Protein AF-M9YYM3-F1 (afdb_monomer)

Sequence (167 aa):
MTKIKKVLETVCFNCGKIKLDENNDQFVKACNIRDPKSRFNAVWRLCKAKNICETDLPDDEQEHDTDRKPRVPHGGCGNKQPVIRKEGLKLWGTWKAEKGDDDNSQPEKRQLTPAQVLNIFKHISNEDIQRMGLSKDYARPEWMIITVLPVPPPPVRPSISVDGTGG

Radius of gyration: 21.9 Å; Cα contacts (8 Å, |Δi|>4): 206; chains: 1; bounding box: 74×33×71 Å

pLDDT: mean 87.01, std 15.42, range [41.34, 98.19]

Mean predicted aligned error: 8.18 Å

Nearest PDB structures (foldseek):
  8qsz-assembly1_A  TM=9.060E-01  e=3.370E-17  Schizosaccharomyces pombe
  4by7-assembly1_A  TM=9.280E-01  e=5.720E-15  Saccharomyces cerevisiae
  3cqz-assembly1_A  TM=9.180E-01  e=7.186E-15  Saccharomyces cerevisiae
  5c3e-assembly1_A  TM=9.003E-01  e=9.028E-15  Saccharomyces cerevisiae S288C
  5c4a-assembly1_A  TM=9.001E-01  e=7.452E-14  Saccharomyces cerevisiae S288C

Organism: NCBI:txid336787

Solvent-accessible surface area (backbone atoms only — not comparable to full-atom values): 10235 Å² total; per-residue (Å²): 108,74,65,59,55,46,51,57,40,23,25,31,85,76,71,16,46,60,52,67,50,80,84,37,70,69,47,46,56,21,50,68,41,84,53,36,71,60,13,27,54,45,36,28,65,60,19,54,72,53,52,50,22,54,49,65,68,78,74,94,78,70,84,88,65,98,82,65,76,85,79,70,77,70,73,43,80,57,51,75,36,55,54,75,44,77,58,93,96,44,40,34,31,36,35,81,52,67,95,83,57,64,105,76,58,68,60,51,72,45,76,57,48,71,68,58,52,39,54,33,37,66,49,39,46,64,64,52,36,44,54,41,34,43,38,71,88,85,50,45,67,40,72,77,53,84,86,74,83,87,79,77,58,58,92,82,53,74,77,87,80,79,76,78,82,84,126

Secondary structure (DSSP, 8-state):
-HHHHHHHHHB-TTT--BS--TT-HHHHHHHT-SSHHHHHHHHHHHHTT--B-------TT----TTPPPPPP-----PBPPEEEEETTEEEEEEPPPTTS-TT-PPEEEEE-HHHHHHHHHHS-HHHHHHTT--TTT--GGGGS-SS-PPPPGGGS----------

Foldseek 3Di:
DVVLQLLLLQAALPQLHGQDDPLDPQLVVLLPDPQLVSSLVSSSVVSNVDQWRDFQDPPPPDDDDPPDDPDDTSHTDGDTGFNWDDDPPWIKTWHDDDPPPDPPDDIDIDTCDLVSSLVSLVSHDCVNCSSSRHHPVPGRSSVVRDPDDDDDDCVVVPDDDPPDPPD

Structure (mmCIF, N/CA/C/O backbone):
data_AF-M9YYM3-F1
#
_entry.id   AF-M9YYM3-F1
#
loop_
_atom_site.group_PDB
_atom_site.id
_atom_site.type_symbol
_atom_site.label_atom_id
_atom_site.label_alt_id
_atom_site.label_comp_id
_atom_site.label_asym_id
_atom_site.label_entity_id
_atom_site.label_seq_id
_atom_site.pdbx_PDB_ins_code
_atom_site.Cartn_x
_atom_site.Cartn_y
_atom_site.Cartn_z
_atom_site.occupancy
_atom_site.B_iso_or_equiv
_atom_site.auth_seq_id
_atom_site.auth_comp_id
_atom_site.auth_asym_id
_atom_site.auth_atom_id
_atom_site.pdbx_PDB_model_num
ATOM 1 N N . MET A 1 1 ? 6.140 5.341 -8.691 1.00 72.69 1 MET A N 1
ATOM 2 C CA . MET A 1 1 ? 6.042 5.770 -7.268 1.00 72.69 1 MET A CA 1
ATOM 3 C C . MET A 1 1 ? 4.674 6.294 -6.838 1.00 72.69 1 MET A C 1
ATOM 5 O O . MET A 1 1 ? 4.270 5.981 -5.729 1.00 72.69 1 MET A O 1
ATOM 9 N N . THR A 1 2 ? 3.945 7.075 -7.648 1.00 89.25 2 THR A N 1
ATOM 10 C CA . THR A 1 2 ? 2.657 7.668 -7.219 1.00 89.25 2 THR A CA 1
ATOM 11 C C . THR A 1 2 ? 1.632 6.619 -6.778 1.00 89.25 2 THR A C 1
ATOM 13 O O . THR A 1 2 ? 0.939 6.826 -5.788 1.00 89.25 2 THR A O 1
ATOM 16 N N . LYS A 1 3 ? 1.572 5.465 -7.459 1.00 94.50 3 LYS A N 1
ATOM 17 C CA . LYS A 1 3 ? 0.690 4.351 -7.080 1.00 94.50 3 LYS A CA 1
ATOM 18 C C . LYS A 1 3 ? 1.110 3.695 -5.755 1.00 94.50 3 LYS A C 1
ATOM 20 O O . LYS A 1 3 ? 0.264 3.566 -4.883 1.00 94.50 3 LYS A O 1
ATOM 25 N N . ILE A 1 4 ? 2.402 3.390 -5.579 1.00 96.94 4 ILE A N 1
ATOM 26 C CA . ILE A 1 4 ? 2.976 2.841 -4.332 1.00 96.94 4 ILE A CA 1
ATOM 27 C C . ILE A 1 4 ? 2.590 3.709 -3.129 1.00 96.94 4 ILE A C 1
ATOM 29 O O . ILE A 1 4 ? 2.049 3.200 -2.155 1.00 96.94 4 ILE A O 1
ATOM 33 N N . LYS A 1 5 ? 2.787 5.032 -3.231 1.00 97.44 5 LYS A N 1
ATOM 34 C CA . LYS A 1 5 ? 2.398 5.991 -2.184 1.00 97.44 5 LYS A CA 1
ATOM 35 C C . LYS A 1 5 ? 0.917 5.867 -1.817 1.00 97.44 5 LYS A C 1
ATOM 37 O O . LYS A 1 5 ? 0.595 5.768 -0.642 1.00 97.44 5 LYS A O 1
ATOM 42 N N . LYS A 1 6 ? 0.026 5.829 -2.814 1.00 97.81 6 LYS A N 1
ATOM 43 C CA . LYS A 1 6 ? -1.418 5.694 -2.574 1.00 97.81 6 LYS A CA 1
ATOM 44 C C . LYS A 1 6 ? -1.783 4.364 -1.914 1.00 97.81 6 LYS A C 1
ATOM 46 O O . LYS A 1 6 ? -2.645 4.353 -1.045 1.00 97.81 6 LYS A O 1
ATOM 51 N N . VAL A 1 7 ? -1.142 3.258 -2.303 1.00 97.88 7 VAL A N 1
ATOM 52 C CA . VAL A 1 7 ? -1.376 1.955 -1.656 1.00 97.88 7 VAL A CA 1
ATOM 53 C C . VAL A 1 7 ? -0.960 2.019 -0.186 1.00 97.88 7 VAL A C 1
ATOM 55 O O . VAL A 1 7 ? -1.765 1.679 0.669 1.00 97.88 7 VAL A O 1
ATOM 58 N N . LEU A 1 8 ? 0.223 2.562 0.123 1.00 97.75 8 LEU A N 1
ATOM 59 C CA . LEU A 1 8 ? 0.678 2.751 1.509 1.00 97.75 8 LEU A CA 1
ATOM 60 C C . LEU A 1 8 ? -0.229 3.683 2.329 1.00 97.75 8 LEU A C 1
ATOM 62 O O . LEU A 1 8 ? -0.351 3.524 3.534 1.00 97.75 8 LEU A O 1
ATOM 66 N N . GLU A 1 9 ? -0.876 4.660 1.695 1.00 97.56 9 GLU A N 1
ATOM 67 C CA . GLU A 1 9 ? -1.867 5.513 2.363 1.00 97.56 9 GLU A CA 1
ATOM 68 C C . GLU A 1 9 ? -3.208 4.795 2.593 1.00 97.56 9 GLU A C 1
ATOM 70 O O . GLU A 1 9 ? -3.976 5.217 3.458 1.00 97.56 9 GLU A O 1
ATOM 75 N N . THR A 1 10 ? -3.477 3.721 1.841 1.00 97.94 10 THR A N 1
ATOM 76 C CA . THR A 1 10 ? -4.722 2.940 1.886 1.00 97.94 10 THR A CA 1
ATOM 77 C C . THR A 1 10 ? -4.686 1.836 2.942 1.00 97.94 10 THR A C 1
ATOM 79 O O . THR A 1 10 ? -5.697 1.586 3.593 1.00 97.94 10 THR A O 1
ATOM 82 N N . VAL A 1 11 ? -3.528 1.199 3.129 1.00 97.69 11 VAL A N 1
ATOM 83 C CA . VAL A 1 11 ? -3.345 0.089 4.076 1.00 97.69 11 VAL A CA 1
ATOM 84 C C . VAL A 1 11 ? -2.585 0.508 5.328 1.00 97.69 11 VAL A C 1
ATOM 86 O O . VAL A 1 11 ? -1.869 1.509 5.335 1.00 97.69 11 VAL A O 1
ATOM 89 N N . CYS A 1 12 ? -2.726 -0.271 6.393 1.00 97.12 12 CYS A N 1
ATOM 90 C CA . CYS A 1 12 ? -1.949 -0.125 7.608 1.00 97.12 12 CYS A CA 1
ATOM 91 C C . CYS A 1 12 ? -0.460 -0.374 7.328 1.00 97.12 12 CYS A C 1
ATOM 93 O O . CYS A 1 12 ? -0.087 -1.440 6.836 1.00 97.12 12 CYS A O 1
ATOM 95 N N . PHE A 1 13 ? 0.408 0.566 7.714 1.00 96.56 13 PHE A N 1
ATOM 96 C CA . PHE A 1 13 ? 1.867 0.442 7.570 1.00 96.56 13 PHE A CA 1
ATOM 97 C C . PHE A 1 13 ? 2.507 -0.577 8.539 1.00 96.56 13 PHE A C 1
ATOM 99 O O . PHE A 1 13 ? 3.725 -0.634 8.654 1.00 96.56 13 PHE A O 1
ATOM 106 N N . ASN A 1 14 ? 1.706 -1.378 9.244 1.00 95.25 14 ASN A N 1
ATOM 107 C CA . ASN A 1 14 ? 2.189 -2.441 10.123 1.00 95.25 14 ASN A CA 1
ATOM 108 C C . ASN A 1 14 ? 1.595 -3.805 9.750 1.00 95.25 14 ASN A C 1
ATOM 110 O O . ASN A 1 14 ? 2.338 -4.713 9.403 1.00 95.25 14 ASN A O 1
ATOM 114 N N . CYS A 1 15 ? 0.265 -3.945 9.774 1.00 95.44 15 CYS A N 1
ATOM 115 C CA . CYS A 1 15 ? -0.397 -5.227 9.497 1.00 95.44 15 CYS A CA 1
ATOM 116 C C . CYS A 1 15 ? -0.832 -5.426 8.034 1.00 95.44 15 CYS A C 1
ATOM 118 O O . CYS A 1 15 ? -1.284 -6.510 7.692 1.00 95.44 15 CYS A O 1
ATOM 120 N N . GLY A 1 16 ? -0.740 -4.408 7.168 1.00 95.75 16 GLY A N 1
ATOM 121 C CA . GLY A 1 16 ? -1.119 -4.520 5.750 1.00 95.75 16 GLY A CA 1
ATOM 122 C C . GLY A 1 16 ? -2.627 -4.524 5.455 1.00 95.75 16 GLY A C 1
ATOM 123 O O . GLY A 1 16 ? -3.001 -4.497 4.285 1.00 95.75 16 GLY A O 1
ATOM 124 N N . LYS A 1 17 ? -3.49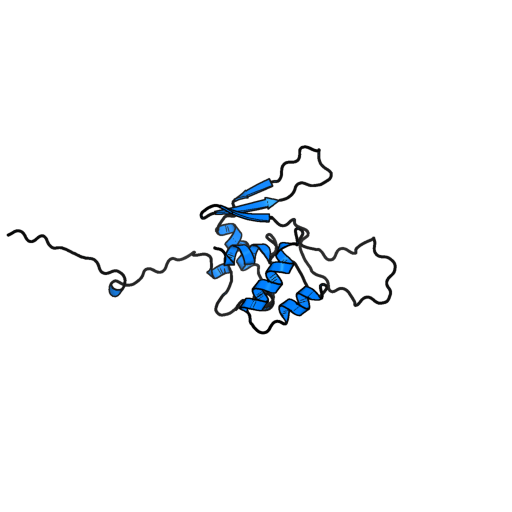1 -4.489 6.478 1.00 95.62 17 LYS A N 1
ATOM 125 C CA . LYS A 1 17 ? -4.954 -4.424 6.324 1.00 95.62 17 LYS A CA 1
ATOM 126 C C . LYS A 1 17 ? -5.416 -3.067 5.786 1.00 95.62 17 LYS A C 1
ATOM 128 O O . LYS A 1 17 ? -4.819 -2.042 6.126 1.00 95.62 17 LYS A O 1
ATOM 133 N N . ILE A 1 18 ? -6.467 -3.021 4.966 1.00 96.06 18 ILE A N 1
ATOM 134 C CA . ILE A 1 18 ? -7.108 -1.743 4.595 1.00 96.06 18 ILE A CA 1
ATOM 135 C C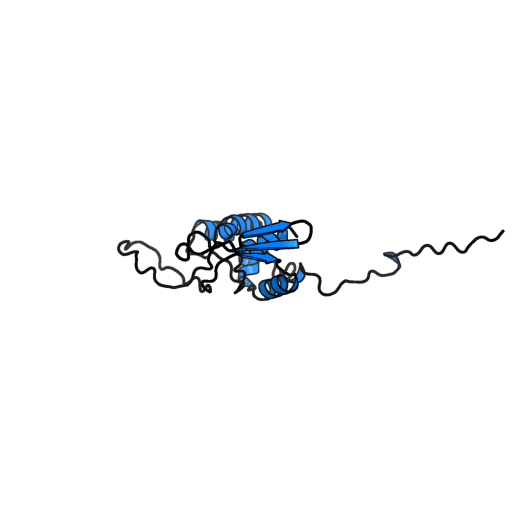 . ILE A 1 18 ? -7.623 -1.036 5.854 1.00 96.06 18 ILE A C 1
ATOM 137 O O . ILE A 1 18 ? -8.214 -1.662 6.717 1.00 96.06 18 ILE A O 1
ATOM 141 N N . LYS A 1 19 ? -7.410 0.282 5.953 1.00 94.75 19 LYS A N 1
ATOM 142 C CA . LYS A 1 19 ? -7.712 1.079 7.163 1.00 94.75 19 LYS A CA 1
ATOM 143 C C . LYS A 1 19 ? -9.202 1.344 7.431 1.00 94.75 19 LYS A C 1
ATOM 145 O O . LYS A 1 19 ? -9.525 2.074 8.360 1.00 94.75 19 LYS A O 1
ATOM 150 N N . LEU A 1 20 ? -10.081 0.896 6.545 1.00 93.62 20 LEU A N 1
ATOM 151 C CA . LEU A 1 20 ? -11.523 1.118 6.584 1.00 93.62 20 LEU A CA 1
ATOM 152 C C . LEU A 1 20 ? -12.238 -0.178 6.222 1.00 93.62 20 LEU A C 1
ATOM 154 O O . LEU A 1 20 ? -11.678 -1.023 5.525 1.00 93.62 20 LEU A O 1
ATOM 158 N N . ASP A 1 21 ? -13.475 -0.292 6.678 1.00 90.75 21 ASP A N 1
ATOM 159 C CA . ASP A 1 21 ? -14.312 -1.471 6.521 1.00 90.75 21 ASP A CA 1
ATOM 160 C C . ASP A 1 21 ? -15.776 -1.100 6.235 1.00 90.75 21 ASP A C 1
ATOM 162 O O . ASP A 1 21 ? -16.135 0.050 5.953 1.00 90.75 21 ASP A O 1
ATOM 166 N N . GLU A 1 22 ? -16.621 -2.119 6.304 1.00 89.25 22 GLU A N 1
ATOM 167 C CA . GLU A 1 22 ? -18.056 -2.091 6.087 1.00 89.25 22 GLU A CA 1
ATOM 168 C C . GLU A 1 22 ? -18.829 -1.230 7.098 1.00 89.25 22 GLU A C 1
ATOM 170 O O . GLU A 1 22 ? -19.979 -0.891 6.823 1.00 89.25 22 GLU A O 1
ATOM 175 N N . ASN A 1 23 ? -18.217 -0.807 8.213 1.00 88.25 23 ASN A N 1
ATOM 176 C CA . ASN A 1 23 ? -18.845 0.119 9.159 1.00 88.25 23 ASN A CA 1
ATOM 177 C C . ASN A 1 23 ? -18.936 1.549 8.594 1.00 88.25 23 ASN A C 1
ATOM 179 O O . ASN A 1 23 ? -19.656 2.390 9.131 1.00 88.25 23 ASN A O 1
ATOM 183 N N . ASN A 1 24 ? -18.220 1.849 7.503 1.00 90.88 24 ASN A N 1
ATOM 184 C CA . ASN A 1 24 ? -18.284 3.135 6.820 1.00 90.88 24 ASN A CA 1
ATOM 185 C C . ASN A 1 24 ? -19.079 3.040 5.503 1.00 90.88 24 ASN A C 1
ATOM 187 O O . ASN A 1 24 ? -18.593 2.527 4.494 1.00 90.88 24 ASN A O 1
ATOM 191 N N . ASP A 1 25 ? -20.270 3.645 5.464 1.00 94.06 25 ASP A N 1
ATOM 192 C CA . ASP A 1 25 ? -21.141 3.642 4.276 1.00 94.06 25 ASP A CA 1
ATOM 193 C C . ASP A 1 25 ? -20.470 4.200 3.010 1.00 94.06 25 ASP A C 1
ATOM 195 O O . ASP A 1 25 ? -20.739 3.742 1.894 1.00 94.06 25 ASP A O 1
ATOM 199 N N . GLN A 1 26 ? -19.596 5.204 3.146 1.00 95.44 26 GLN A N 1
ATOM 200 C CA . GLN A 1 26 ? -18.867 5.761 2.002 1.00 95.44 26 GLN A CA 1
ATOM 201 C C . GLN A 1 26 ? -17.826 4.771 1.477 1.00 95.44 26 GLN A C 1
ATOM 203 O O . GLN A 1 26 ? -17.614 4.701 0.265 1.00 95.44 26 GLN A O 1
ATOM 208 N N . PHE A 1 27 ? -17.204 3.992 2.364 1.00 95.31 27 PHE A N 1
ATOM 209 C CA . PHE A 1 27 ? -16.267 2.939 1.992 1.00 95.31 27 PHE A CA 1
ATOM 210 C C . PHE A 1 27 ? -16.975 1.799 1.260 1.00 95.31 27 PHE A C 1
ATOM 212 O O . PHE A 1 27 ? -16.539 1.429 0.171 1.00 95.31 27 PHE A O 1
ATOM 219 N N . VAL A 1 28 ? -18.122 1.333 1.766 1.00 95.12 28 VAL A N 1
ATOM 220 C CA . VAL A 1 28 ? -18.947 0.315 1.087 1.00 95.12 28 VAL A CA 1
ATOM 221 C C . VAL A 1 28 ? -19.329 0.780 -0.320 1.00 95.12 28 VAL A C 1
ATOM 223 O O . VAL A 1 28 ? -19.130 0.062 -1.304 1.00 95.12 28 VAL A O 1
ATOM 226 N N . LYS A 1 29 ? -19.808 2.024 -0.452 1.00 96.69 29 LYS A N 1
ATOM 227 C CA . LYS A 1 29 ? -20.122 2.626 -1.759 1.00 96.69 29 LYS A CA 1
ATOM 228 C C . LYS A 1 29 ? -18.893 2.696 -2.667 1.00 96.69 29 LYS A C 1
ATOM 230 O O . LYS A 1 29 ? -19.007 2.408 -3.856 1.00 96.69 29 LYS A O 1
ATOM 235 N N . ALA A 1 30 ? -17.725 3.046 -2.127 1.00 97.38 30 ALA A N 1
ATOM 236 C CA . ALA A 1 30 ? -16.480 3.097 -2.886 1.00 97.38 30 ALA A CA 1
ATOM 237 C C . ALA A 1 30 ? -16.050 1.709 -3.390 1.00 97.38 30 ALA A C 1
ATOM 239 O O . ALA A 1 30 ? -15.662 1.587 -4.553 1.00 97.38 30 ALA A O 1
ATOM 240 N N . CYS A 1 31 ? -16.160 0.667 -2.563 1.00 96.38 31 CYS A N 1
ATOM 241 C CA . CYS A 1 31 ? -15.835 -0.714 -2.929 1.00 96.38 31 CYS A CA 1
ATOM 242 C C . CYS A 1 31 ? -16.756 -1.282 -4.022 1.00 96.38 31 CYS A C 1
ATOM 244 O O . CYS A 1 31 ? -16.305 -2.072 -4.851 1.00 96.38 31 CYS A O 1
ATOM 246 N N . ASN A 1 32 ? -18.005 -0.820 -4.093 1.00 96.50 32 ASN A N 1
ATOM 247 C CA . ASN A 1 32 ? -18.973 -1.246 -5.109 1.00 96.50 32 ASN A CA 1
ATOM 248 C C . ASN A 1 32 ? -18.806 -0.551 -6.475 1.00 96.50 32 ASN A C 1
ATOM 250 O O . ASN A 1 32 ? -19.523 -0.869 -7.425 1.00 96.50 32 ASN A O 1
ATOM 254 N N . ILE A 1 33 ? -17.856 0.380 -6.622 1.00 97.75 33 ILE A N 1
ATOM 255 C CA . ILE A 1 33 ? -17.569 1.008 -7.918 1.00 97.75 33 ILE A CA 1
ATOM 256 C C . ILE A 1 33 ? -17.053 -0.052 -8.907 1.00 97.75 33 ILE A C 1
ATOM 258 O O . ILE A 1 33 ? -16.069 -0.752 -8.646 1.00 97.75 33 ILE A O 1
ATOM 262 N N . ARG A 1 34 ? -17.710 -0.139 -10.073 1.00 96.69 34 ARG A N 1
ATOM 263 C CA . ARG A 1 34 ? -17.411 -1.127 -11.123 1.00 96.69 34 ARG A CA 1
ATOM 264 C C . ARG A 1 34 ? -16.051 -0.908 -11.781 1.00 96.69 34 ARG A C 1
ATOM 266 O O . ARG A 1 34 ? -15.325 -1.872 -11.996 1.00 96.69 34 ARG A O 1
ATOM 273 N N . ASP A 1 35 ? -15.710 0.340 -12.105 1.00 97.44 35 ASP A N 1
ATOM 274 C CA . ASP A 1 35 ? -14.411 0.672 -12.699 1.00 97.44 35 ASP A CA 1
ATOM 275 C C . ASP A 1 35 ? -13.285 0.572 -11.643 1.00 97.44 35 ASP A C 1
ATOM 277 O O . ASP A 1 35 ? -13.281 1.360 -10.689 1.00 97.44 35 ASP A O 1
ATOM 281 N N . PRO A 1 36 ? -12.294 -0.331 -11.796 1.00 96.06 36 PRO A N 1
ATOM 282 C CA . PRO A 1 36 ? -11.264 -0.556 -10.777 1.00 96.06 36 PRO A CA 1
ATOM 283 C C . PRO A 1 36 ? -10.407 0.681 -10.485 1.00 96.06 36 PRO A C 1
ATOM 285 O O . PRO A 1 36 ? -10.003 0.925 -9.345 1.00 96.06 36 PRO A O 1
ATOM 288 N N . LYS A 1 37 ? -10.139 1.505 -11.506 1.00 95.88 37 LYS A N 1
ATOM 289 C CA . LYS A 1 37 ? -9.327 2.719 -11.358 1.00 95.88 37 LYS A CA 1
ATOM 290 C C . LYS A 1 37 ? -10.055 3.767 -10.515 1.00 95.88 37 LYS A C 1
ATOM 292 O O . LYS A 1 37 ? -9.435 4.406 -9.658 1.00 95.88 37 LYS A O 1
ATOM 297 N N . SER A 1 38 ? -11.350 3.943 -10.746 1.00 97.56 38 SER A N 1
ATOM 298 C CA . SER A 1 38 ? -12.215 4.844 -9.983 1.00 97.56 38 SER A CA 1
ATOM 299 C C . SER A 1 38 ? -12.439 4.323 -8.566 1.00 97.56 38 SER A C 1
ATOM 301 O O . SER A 1 38 ? -12.270 5.098 -7.621 1.00 97.56 38 SER A O 1
ATOM 303 N N . ARG A 1 39 ? -12.673 3.010 -8.406 1.00 97.88 39 ARG A N 1
ATOM 304 C CA . ARG A 1 39 ? -12.741 2.324 -7.105 1.00 97.88 39 ARG A CA 1
ATOM 305 C C . ARG A 1 39 ? -11.506 2.604 -6.258 1.00 97.88 39 ARG A C 1
ATOM 307 O O . ARG A 1 39 ? -11.624 3.130 -5.155 1.00 97.88 39 ARG A O 1
ATOM 314 N N . PHE A 1 40 ? -10.316 2.370 -6.810 1.00 97.81 40 PHE A N 1
ATOM 315 C CA . PHE A 1 40 ? -9.057 2.619 -6.107 1.00 97.81 40 PHE A CA 1
ATOM 316 C C . PHE A 1 40 ? -8.906 4.062 -5.646 1.00 97.81 40 PHE A C 1
ATOM 318 O O . PHE A 1 40 ? -8.479 4.316 -4.523 1.00 97.81 40 PHE A O 1
ATOM 325 N N . ASN A 1 41 ? -9.252 5.032 -6.493 1.00 97.81 41 ASN A N 1
ATOM 326 C CA . ASN A 1 41 ? -9.147 6.434 -6.105 1.00 97.81 41 ASN A CA 1
ATOM 327 C C . ASN A 1 41 ? -10.172 6.824 -5.031 1.00 97.81 41 ASN A C 1
ATOM 329 O O . ASN A 1 41 ? -9.844 7.658 -4.189 1.00 97.81 41 ASN A O 1
ATOM 333 N N . ALA A 1 42 ? -11.381 6.259 -5.052 1.00 97.88 42 ALA A N 1
ATOM 334 C CA . ALA A 1 42 ? -12.396 6.503 -4.030 1.00 97.88 42 ALA A CA 1
ATOM 335 C C . ALA A 1 42 ? -11.976 5.906 -2.677 1.00 97.88 42 ALA A C 1
ATOM 337 O O . ALA A 1 42 ? -11.897 6.638 -1.693 1.00 97.88 42 ALA A O 1
ATOM 338 N N . VAL A 1 43 ? -11.588 4.627 -2.661 1.00 97.88 43 VAL A N 1
ATOM 339 C CA . VAL A 1 43 ? -11.107 3.923 -1.461 1.00 97.88 43 VAL A CA 1
ATOM 340 C C . VAL A 1 43 ? -9.895 4.635 -0.851 1.00 97.88 43 VAL A C 1
ATOM 342 O O . VAL A 1 43 ? -9.890 4.957 0.337 1.00 97.88 43 VAL A O 1
ATOM 345 N N . TRP A 1 44 ? -8.898 4.978 -1.672 1.00 97.94 44 TRP A N 1
ATOM 346 C CA . TRP A 1 44 ? -7.708 5.708 -1.227 1.00 97.94 44 TRP A CA 1
ATOM 347 C C . TRP A 1 44 ? -8.041 7.062 -0.583 1.00 97.94 44 TRP A C 1
ATOM 349 O O . TRP A 1 44 ? -7.450 7.425 0.435 1.00 97.94 44 TRP A O 1
ATOM 359 N N . ARG A 1 45 ? -8.981 7.831 -1.154 1.00 97.19 45 ARG A N 1
ATOM 360 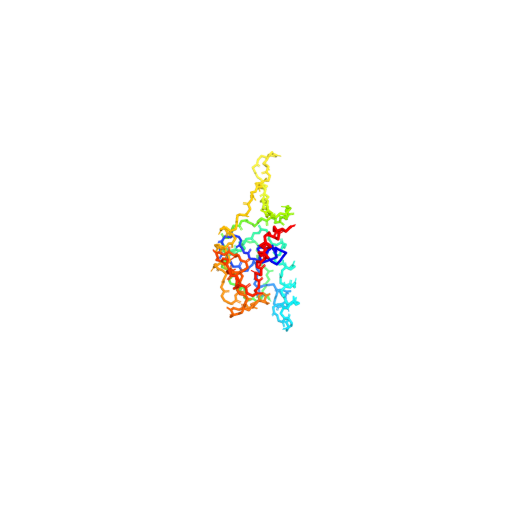C CA . ARG A 1 45 ? -9.365 9.149 -0.615 1.00 97.19 45 ARG A CA 1
ATOM 361 C C . ARG A 1 45 ? -9.970 9.059 0.781 1.00 97.19 45 ARG A C 1
ATOM 363 O O . ARG A 1 45 ? -9.755 9.986 1.557 1.00 97.19 45 ARG A O 1
ATOM 370 N N . LEU A 1 46 ? -10.690 7.981 1.073 1.00 96.62 46 LEU A N 1
ATOM 371 C CA . LEU A 1 46 ? -11.261 7.727 2.392 1.00 96.62 46 LEU A CA 1
ATOM 372 C C . LEU A 1 46 ? -10.171 7.256 3.366 1.00 96.62 46 LEU A C 1
ATOM 374 O O . LEU A 1 46 ? -10.005 7.823 4.444 1.00 96.62 46 LEU A O 1
ATOM 378 N N . CYS A 1 47 ? -9.349 6.289 2.951 1.00 96.38 47 CYS A N 1
ATOM 379 C CA . CYS A 1 47 ? -8.335 5.681 3.816 1.00 96.38 47 CYS A CA 1
ATOM 380 C C . CYS A 1 47 ? -7.175 6.629 4.168 1.00 96.38 47 CYS A C 1
ATOM 382 O O . CYS A 1 47 ? -6.649 6.564 5.277 1.00 96.38 47 CYS A O 1
ATOM 384 N N . LYS A 1 48 ? -6.783 7.550 3.271 1.00 95.25 48 LYS A N 1
ATOM 385 C CA . LYS A 1 48 ? -5.662 8.481 3.527 1.00 95.25 48 LYS A CA 1
ATOM 386 C C . LYS A 1 48 ? -5.893 9.397 4.736 1.00 95.25 48 LYS A C 1
ATOM 388 O O . LYS A 1 48 ? -4.933 9.951 5.259 1.00 95.25 48 LYS A O 1
ATOM 393 N N . ALA A 1 49 ? -7.153 9.622 5.120 1.00 92.69 49 ALA A N 1
ATOM 394 C CA . ALA A 1 49 ? -7.509 10.476 6.249 1.00 92.69 49 ALA A CA 1
ATOM 395 C C . ALA A 1 49 ? -7.332 9.757 7.598 1.00 92.69 49 ALA A C 1
ATOM 397 O O . ALA A 1 49 ? -7.221 10.416 8.633 1.00 92.69 49 ALA A O 1
ATOM 398 N N . LYS A 1 50 ? -7.275 8.418 7.592 1.00 92.75 50 LYS A N 1
ATOM 399 C CA . LYS A 1 50 ? -7.123 7.597 8.793 1.00 92.75 50 LYS A CA 1
ATOM 400 C C . LYS A 1 50 ? -5.660 7.544 9.230 1.00 92.75 50 LYS A C 1
ATOM 402 O O . LYS A 1 50 ? -4.782 7.055 8.509 1.00 92.75 50 LYS A O 1
ATOM 407 N N . ASN A 1 51 ? -5.426 8.058 10.438 1.00 91.81 51 ASN A N 1
ATOM 408 C CA . ASN A 1 51 ? -4.105 8.156 11.065 1.00 91.81 51 ASN A CA 1
ATOM 409 C C . ASN A 1 51 ? -3.869 7.084 12.145 1.00 91.81 51 ASN A C 1
ATOM 411 O O . ASN A 1 51 ? -2.807 7.067 12.758 1.00 91.81 51 ASN A O 1
ATOM 415 N N . ILE A 1 52 ? -4.837 6.196 12.377 1.00 92.69 52 ILE A N 1
ATOM 416 C CA . ILE A 1 52 ? -4.773 5.075 13.324 1.00 92.69 52 ILE A CA 1
ATOM 417 C C . ILE A 1 52 ? -5.386 3.856 12.626 1.00 92.69 52 ILE A C 1
ATOM 419 O O . ILE A 1 52 ? -6.321 4.011 11.839 1.00 92.69 52 ILE A O 1
ATOM 423 N N . CYS A 1 53 ? -4.817 2.669 12.844 1.00 92.88 53 CYS A N 1
ATOM 424 C CA . CYS A 1 53 ? -5.422 1.405 12.427 1.00 92.88 53 CYS A CA 1
ATOM 425 C C . CYS A 1 53 ? -6.425 0.979 13.502 1.00 92.88 53 CYS A C 1
ATOM 427 O O . CYS A 1 53 ? -6.000 0.540 14.566 1.00 92.88 53 CYS A O 1
ATOM 429 N N . GLU A 1 54 ? -7.719 1.150 13.238 1.00 87.00 54 GLU A N 1
ATOM 430 C CA . GLU A 1 54 ? -8.788 0.912 14.219 1.00 87.00 54 GLU A CA 1
ATOM 431 C C . GLU A 1 54 ? -8.764 -0.537 14.730 1.00 87.00 54 GLU A C 1
ATOM 433 O O . GLU A 1 54 ? -8.463 -1.465 13.984 1.00 87.00 54 GLU A O 1
ATOM 438 N N . THR A 1 55 ? -8.997 -0.730 16.023 1.00 85.56 55 THR A N 1
ATOM 439 C CA . THR A 1 55 ? -9.117 -2.049 16.656 1.00 85.56 55 THR A CA 1
ATOM 440 C C . THR A 1 55 ? -10.570 -2.298 17.023 1.00 85.56 55 THR A C 1
ATOM 442 O O . THR A 1 55 ? -11.369 -1.369 17.088 1.00 85.56 55 THR A O 1
ATOM 445 N N . ASP A 1 56 ? -10.896 -3.549 17.329 1.00 72.62 56 ASP A N 1
ATOM 446 C CA . ASP A 1 56 ? -12.242 -3.960 17.751 1.00 72.62 56 ASP A CA 1
ATOM 447 C C . ASP A 1 56 ? -12.528 -3.648 19.222 1.00 72.62 56 ASP A C 1
ATOM 449 O O . ASP A 1 56 ? -13.371 -4.299 19.837 1.00 72.62 56 ASP A O 1
ATOM 453 N N . LEU A 1 57 ? -11.788 -2.705 19.817 1.00 59.44 57 LEU A N 1
ATOM 454 C CA . LEU A 1 57 ? -12.034 -2.338 21.203 1.00 59.44 57 LEU A CA 1
ATOM 455 C C . LEU A 1 57 ? -13.447 -1.746 21.294 1.00 59.44 57 LEU A C 1
ATOM 457 O O . LEU A 1 57 ? -13.806 -0.919 20.450 1.00 59.44 57 LEU A O 1
ATOM 461 N N . PRO A 1 58 ? -14.257 -2.183 22.272 1.00 53.38 58 PRO A N 1
ATOM 462 C CA . PRO A 1 58 ? -15.540 -1.553 22.517 1.00 53.38 58 PRO A CA 1
ATOM 463 C C . PRO A 1 58 ? -15.287 -0.066 22.790 1.00 53.38 58 PRO A C 1
ATOM 465 O O . PRO A 1 58 ? -14.451 0.285 23.619 1.00 53.38 58 PRO A O 1
ATOM 468 N N . ASP A 1 59 ? -15.967 0.809 22.046 1.00 52.28 59 ASP A N 1
ATOM 469 C CA . ASP A 1 59 ? -16.123 2.199 22.474 1.00 52.28 59 ASP A CA 1
ATOM 470 C C . ASP A 1 59 ? -16.855 2.137 23.821 1.00 52.28 59 ASP A C 1
ATOM 472 O O . ASP A 1 59 ? -18.067 1.920 23.841 1.00 52.28 59 ASP A O 1
ATOM 476 N N . ASP A 1 60 ? -16.155 2.345 24.934 1.00 48.06 60 ASP A N 1
ATOM 477 C CA . ASP A 1 60 ? -16.772 2.477 26.263 1.00 48.06 60 ASP A CA 1
ATOM 478 C C . ASP A 1 60 ? -17.596 3.787 26.408 1.00 48.06 60 ASP A C 1
ATOM 480 O O . ASP A 1 60 ? -17.983 4.157 27.511 1.00 48.06 60 ASP A O 1
ATOM 484 N N . GLU A 1 61 ? -17.911 4.507 25.317 1.00 48.16 61 GLU A N 1
ATOM 485 C CA . GLU A 1 61 ? -18.545 5.838 25.374 1.00 48.16 61 GLU A CA 1
ATOM 486 C C . GLU A 1 61 ? -19.691 6.097 24.372 1.00 48.16 61 GLU A C 1
ATOM 488 O O . GLU A 1 61 ? -20.035 7.250 24.113 1.00 48.16 61 GLU A O 1
ATOM 493 N N . GLN A 1 62 ? -20.354 5.077 23.813 1.00 44.72 62 GLN A N 1
ATOM 494 C CA . GLN A 1 62 ? -21.629 5.305 23.102 1.00 44.72 62 GLN A CA 1
ATOM 495 C C . GLN A 1 62 ? -22.746 4.406 23.631 1.00 44.72 62 GLN A C 1
ATOM 497 O O . GLN A 1 62 ? -23.254 3.524 22.940 1.00 44.72 62 GLN A O 1
ATOM 502 N N . GLU A 1 63 ? -23.158 4.695 24.867 1.00 49.25 63 GLU A N 1
ATOM 503 C CA . GLU A 1 63 ? -24.534 4.464 25.300 1.00 49.25 63 GLU A CA 1
ATOM 504 C C . GLU A 1 63 ? -25.512 5.223 24.379 1.00 49.25 63 GLU A C 1
ATOM 506 O O . GLU A 1 63 ? -25.240 6.333 23.921 1.00 49.25 63 GLU A O 1
ATOM 511 N N . HIS A 1 64 ? -26.676 4.609 24.154 1.00 43.59 64 HIS A N 1
ATOM 512 C CA . HIS A 1 64 ? -27.865 5.159 23.491 1.00 43.59 64 HIS A CA 1
ATOM 513 C C . HIS A 1 64 ? -27.837 5.346 21.964 1.00 43.59 64 HIS A C 1
ATOM 515 O O . HIS A 1 64 ? -27.921 6.460 21.457 1.00 43.59 64 HIS A O 1
ATOM 521 N N . ASP A 1 65 ? -27.903 4.239 21.216 1.00 43.72 65 ASP A N 1
ATOM 522 C CA . ASP A 1 65 ? -28.676 4.221 19.963 1.00 43.72 65 ASP A CA 1
ATOM 523 C C . ASP A 1 65 ? -29.115 2.787 19.616 1.00 43.72 65 ASP A C 1
ATOM 525 O O . ASP A 1 65 ? -28.325 1.973 19.136 1.00 43.72 65 ASP A O 1
ATOM 529 N N . THR A 1 66 ? -30.373 2.443 19.903 1.00 51.75 66 THR A N 1
ATOM 530 C CA . THR A 1 66 ? -30.931 1.086 19.734 1.00 51.75 66 THR A CA 1
ATOM 531 C C . THR A 1 66 ? -31.207 0.701 18.276 1.00 51.75 66 THR A C 1
ATOM 533 O O . THR A 1 66 ? -31.731 -0.383 18.037 1.00 51.75 66 THR A O 1
ATOM 536 N N . ASP A 1 67 ? -30.859 1.554 17.305 1.00 56.75 67 ASP A N 1
ATOM 537 C CA . ASP A 1 67 ? -31.187 1.370 15.881 1.00 56.75 67 ASP A CA 1
ATOM 538 C C . ASP A 1 67 ? -29.949 1.196 14.971 1.00 56.75 67 ASP A C 1
ATOM 540 O O . ASP A 1 67 ? -30.015 1.279 13.741 1.00 56.75 67 ASP A O 1
ATOM 544 N N . ARG A 1 68 ? -28.768 0.949 15.555 1.00 59.19 68 ARG A N 1
ATOM 545 C CA . ARG A 1 68 ? -27.528 0.759 14.786 1.00 59.19 68 ARG A CA 1
ATOM 546 C C . ARG A 1 68 ? -27.330 -0.703 14.397 1.00 59.19 68 ARG A C 1
ATOM 548 O O . ARG A 1 68 ? -27.407 -1.606 15.226 1.00 59.19 68 ARG A O 1
ATOM 555 N N . LYS A 1 69 ? -27.016 -0.928 13.114 1.00 60.59 69 LYS A N 1
ATOM 556 C CA . LYS A 1 69 ? -26.598 -2.240 12.595 1.00 60.59 69 LYS A CA 1
ATOM 557 C C . LYS A 1 69 ? -25.453 -2.813 13.448 1.00 60.59 69 LYS A C 1
ATOM 559 O O . LYS A 1 69 ? -24.598 -2.036 13.882 1.00 60.59 69 LYS A O 1
ATOM 564 N N . PRO A 1 70 ? -25.386 -4.145 13.632 1.00 65.31 70 PRO A N 1
ATOM 565 C CA . PRO A 1 70 ? -24.265 -4.784 14.315 1.00 65.31 70 PRO A CA 1
ATOM 566 C C . PRO A 1 70 ? -22.940 -4.343 13.678 1.00 65.31 70 PRO A C 1
ATOM 568 O O . PRO A 1 70 ? -22.765 -4.506 12.467 1.00 65.31 70 PRO A O 1
ATOM 571 N N . ARG A 1 71 ? -22.031 -3.756 14.469 1.00 68.06 71 ARG A N 1
ATOM 572 C CA . ARG A 1 71 ? -20.695 -3.374 13.987 1.00 68.06 71 ARG A CA 1
ATOM 573 C C . ARG A 1 71 ? -19.901 -4.643 13.672 1.00 68.06 71 ARG A C 1
ATOM 575 O O . ARG A 1 71 ? -19.862 -5.566 14.485 1.00 68.06 71 ARG A O 1
ATOM 582 N N . VAL A 1 72 ? -19.278 -4.691 12.498 1.00 75.75 72 VAL A N 1
ATOM 583 C CA . VAL A 1 72 ? -18.370 -5.785 12.124 1.00 75.75 72 VAL A CA 1
ATOM 584 C C . VAL A 1 72 ? -16.992 -5.468 12.706 1.00 75.75 72 VAL A C 1
ATOM 586 O O . VAL A 1 72 ? -16.541 -4.334 12.546 1.00 75.75 72 VAL A O 1
ATOM 589 N N . PRO A 1 73 ? -16.306 -6.418 13.364 1.00 79.12 73 PRO A N 1
ATOM 590 C CA . PRO A 1 73 ? -14.951 -6.184 13.846 1.00 79.12 73 PRO A CA 1
ATOM 591 C C . PRO A 1 73 ? -13.991 -5.889 12.678 1.00 79.12 73 PRO A C 1
ATOM 593 O O . PRO A 1 73 ? -13.818 -6.705 11.766 1.00 79.12 73 PRO A O 1
ATOM 596 N N . HIS A 1 74 ? -13.356 -4.715 12.719 1.00 83.75 74 HIS A N 1
ATOM 597 C CA . HIS A 1 74 ? -12.302 -4.281 11.812 1.00 83.75 74 HIS A CA 1
ATOM 598 C C . HIS A 1 74 ? -11.035 -5.131 11.919 1.00 83.75 74 HIS A C 1
ATOM 600 O O . HIS A 1 74 ? -10.344 -5.300 10.921 1.00 83.75 74 HIS A O 1
ATOM 606 N N . GLY A 1 75 ? -10.666 -5.654 13.090 1.00 86.06 75 GLY A N 1
ATOM 607 C CA . GLY A 1 75 ? -9.478 -6.492 13.300 1.00 86.06 75 GLY A CA 1
ATOM 608 C C . GLY A 1 75 ? -8.143 -5.823 12.944 1.00 86.06 75 GLY A C 1
ATOM 609 O O . GLY A 1 75 ? -7.245 -6.487 12.419 1.00 86.06 75 GLY A O 1
ATOM 610 N N . GLY A 1 76 ? -8.020 -4.506 13.130 1.00 89.19 76 GLY A N 1
ATOM 611 C CA . GLY A 1 76 ? -6.753 -3.792 12.963 1.00 89.19 76 GLY A CA 1
ATOM 612 C C . GLY A 1 76 ? -5.833 -3.923 14.180 1.00 89.19 76 GLY A C 1
ATOM 613 O O . GLY A 1 76 ? -6.145 -4.604 15.151 1.00 89.19 76 GLY A O 1
ATOM 614 N N . CYS A 1 77 ? -4.653 -3.294 14.119 1.00 92.75 77 CYS A N 1
ATOM 615 C CA . CYS A 1 77 ? -3.587 -3.495 15.110 1.00 92.75 77 CYS A CA 1
ATOM 616 C C . CYS A 1 77 ? -3.314 -2.288 16.027 1.00 92.75 77 CYS A C 1
ATOM 618 O O . CYS A 1 77 ? -2.289 -2.272 16.701 1.00 92.75 77 CYS A O 1
ATOM 620 N N . GLY A 1 78 ? -4.125 -1.227 15.984 1.00 90.88 78 GLY A N 1
ATOM 621 C CA . GLY A 1 78 ? -3.993 -0.048 16.860 1.00 90.88 78 GLY A CA 1
ATOM 622 C C . GLY A 1 78 ? -2.867 0.924 16.495 1.00 90.88 78 GLY A C 1
ATOM 623 O O . GLY A 1 78 ? -2.863 2.073 16.929 1.00 90.88 78 GLY A O 1
ATOM 624 N N . ASN A 1 79 ? -1.916 0.511 15.653 1.00 92.62 79 ASN A N 1
ATOM 625 C CA . ASN A 1 79 ? -0.747 1.328 15.340 1.00 92.62 79 ASN A CA 1
ATOM 626 C C . ASN A 1 79 ? -1.093 2.612 14.575 1.00 92.62 79 ASN A C 1
ATOM 628 O O . ASN A 1 79 ? -1.907 2.629 13.639 1.00 92.62 79 ASN A O 1
ATOM 632 N N . LYS A 1 80 ? -0.379 3.687 14.923 1.00 93.50 80 LYS A N 1
ATOM 633 C CA . LYS A 1 80 ? -0.448 4.977 14.232 1.00 93.50 80 LYS A CA 1
ATOM 634 C C . LYS A 1 80 ? 0.071 4.871 12.806 1.00 93.50 80 LYS A C 1
ATOM 636 O O . LYS A 1 80 ? 1.043 4.175 12.507 1.00 93.50 80 LYS A O 1
ATOM 641 N N . GLN A 1 81 ? -0.567 5.623 11.925 1.00 95.75 81 GLN A N 1
ATOM 642 C CA . GLN A 1 81 ? -0.278 5.634 10.502 1.00 95.75 81 GLN A CA 1
ATOM 643 C C . GLN A 1 81 ? 0.517 6.891 10.132 1.00 95.75 81 GLN A C 1
ATOM 645 O O . GLN A 1 81 ? 0.154 7.989 10.561 1.00 95.75 81 GLN A O 1
ATOM 650 N N . PRO A 1 82 ? 1.576 6.761 9.319 1.00 96.00 82 PRO A N 1
ATOM 651 C CA . PRO A 1 82 ? 2.353 7.909 8.883 1.00 96.00 82 PRO A CA 1
ATOM 652 C C . PRO A 1 82 ? 1.596 8.754 7.860 1.00 96.00 82 PRO A C 1
ATOM 654 O O . PRO A 1 82 ? 0.915 8.237 6.970 1.00 96.00 82 PRO A O 1
ATOM 657 N N . VAL A 1 83 ? 1.848 10.061 7.883 1.00 96.00 83 VAL A N 1
ATOM 658 C CA . VAL A 1 83 ? 1.597 10.932 6.732 1.00 96.00 83 VAL A CA 1
ATOM 659 C C . VAL A 1 83 ? 2.752 10.763 5.752 1.00 96.00 83 VAL A C 1
ATOM 661 O O . VAL A 1 83 ? 3.890 11.115 6.057 1.00 96.00 83 VAL A O 1
ATOM 664 N N . ILE A 1 84 ? 2.469 10.220 4.567 1.00 96.56 84 ILE A N 1
ATOM 665 C CA . ILE A 1 84 ? 3.506 9.878 3.589 1.00 96.56 84 ILE A CA 1
ATOM 666 C C . ILE A 1 84 ? 3.721 11.034 2.611 1.00 96.56 84 ILE A C 1
ATOM 668 O O . ILE A 1 84 ? 2.801 11.483 1.917 1.00 96.56 84 ILE A O 1
ATOM 672 N N . ARG A 1 85 ? 4.970 11.484 2.482 1.00 96.19 85 ARG A N 1
ATOM 673 C CA . ARG A 1 85 ? 5.407 12.483 1.497 1.00 96.19 85 ARG A CA 1
ATOM 674 C C . ARG A 1 85 ? 6.478 11.908 0.577 1.00 96.19 85 ARG A C 1
ATOM 676 O O . ARG A 1 85 ? 7.267 11.056 0.969 1.00 96.19 85 ARG A O 1
ATOM 683 N N . LYS A 1 86 ? 6.464 12.354 -0.680 1.00 96.31 86 LYS A N 1
ATOM 684 C CA . LYS A 1 86 ? 7.473 11.998 -1.683 1.00 96.31 86 LYS A CA 1
ATOM 685 C C . LYS A 1 86 ? 8.463 13.153 -1.781 1.00 96.31 86 LYS A C 1
ATOM 687 O O . LYS A 1 86 ? 8.046 14.264 -2.088 1.00 96.31 86 LYS A O 1
ATOM 692 N N . GLU A 1 87 ? 9.740 12.868 -1.575 1.00 95.62 87 GLU A N 1
ATOM 693 C CA . GLU A 1 87 ? 10.840 13.821 -1.748 1.00 95.62 87 GLU A CA 1
ATOM 694 C C . GLU A 1 87 ? 11.832 13.205 -2.743 1.00 95.62 87 GLU A C 1
ATOM 696 O O . GLU A 1 87 ? 12.476 12.193 -2.456 1.00 95.62 87 GLU A O 1
ATOM 701 N N . GLY A 1 88 ? 11.890 13.748 -3.964 1.00 94.31 88 GLY A N 1
ATOM 702 C CA . GLY A 1 88 ? 12.671 13.161 -5.058 1.00 94.31 88 GLY A CA 1
ATOM 703 C C . GLY A 1 88 ? 12.256 11.713 -5.359 1.00 94.31 88 GLY A C 1
ATOM 704 O O . GLY A 1 88 ? 11.117 11.450 -5.751 1.00 94.31 88 GLY A O 1
ATOM 705 N N . LEU A 1 89 ? 13.185 10.772 -5.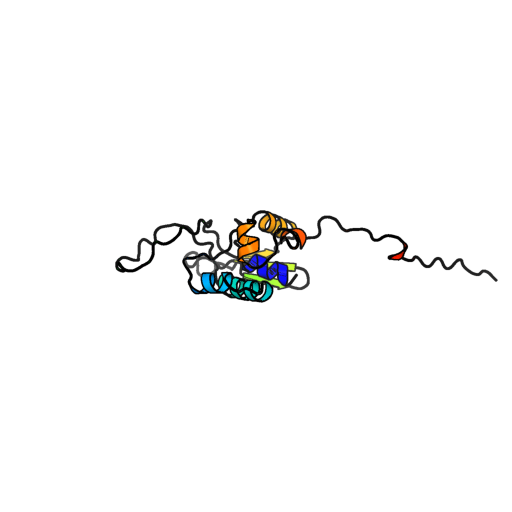172 1.00 94.19 89 LEU A N 1
ATOM 706 C CA . LEU A 1 89 ? 12.977 9.329 -5.362 1.00 94.19 89 LEU A CA 1
ATOM 707 C C . LEU A 1 89 ? 12.681 8.569 -4.055 1.00 94.19 89 LEU A C 1
ATOM 709 O O . LEU A 1 89 ? 12.562 7.345 -4.068 1.00 94.19 89 LEU A O 1
ATOM 713 N N . LYS A 1 90 ? 12.560 9.273 -2.927 1.00 96.00 90 LYS A N 1
ATOM 714 C CA . LYS A 1 90 ? 12.347 8.684 -1.601 1.00 96.00 90 LYS A CA 1
ATOM 715 C C . LYS A 1 90 ? 10.931 8.954 -1.096 1.00 96.00 90 LYS A C 1
ATOM 717 O O . LYS A 1 90 ? 10.287 9.941 -1.464 1.00 96.00 90 LYS A O 1
ATOM 722 N N . LEU A 1 91 ? 10.454 8.062 -0.232 1.00 97.69 91 LEU A N 1
ATOM 723 C CA . LEU A 1 91 ? 9.239 8.257 0.552 1.00 97.69 91 LEU A CA 1
ATOM 724 C C . LEU A 1 91 ? 9.626 8.499 2.010 1.00 97.69 91 LEU A C 1
ATOM 726 O O . LEU A 1 91 ? 10.479 7.799 2.550 1.00 97.69 91 LEU A O 1
ATOM 730 N N . TRP A 1 92 ? 8.975 9.471 2.633 1.00 97.62 92 TRP A N 1
ATOM 731 C CA . TRP A 1 92 ? 9.131 9.808 4.043 1.00 97.62 92 TRP A CA 1
ATOM 732 C C . TRP A 1 92 ? 7.786 9.677 4.739 1.00 97.62 92 TRP A C 1
ATOM 734 O O . TRP A 1 92 ? 6.785 10.190 4.236 1.00 97.62 92 TRP A O 1
ATOM 744 N N . GLY A 1 93 ? 7.766 8.988 5.874 1.00 96.88 93 GLY A N 1
ATOM 745 C CA . GLY A 1 93 ? 6.626 8.936 6.778 1.00 96.88 93 GLY A CA 1
ATOM 746 C C . GLY A 1 93 ? 6.841 9.893 7.941 1.00 96.88 93 GLY A C 1
ATOM 747 O O . GLY A 1 93 ? 7.949 9.980 8.471 1.00 96.88 93 GLY A O 1
ATOM 748 N N . THR A 1 94 ? 5.788 10.609 8.325 1.00 95.75 94 THR A N 1
ATOM 749 C CA . THR A 1 94 ? 5.768 11.425 9.541 1.00 95.75 94 THR A CA 1
ATOM 750 C C . THR A 1 94 ? 4.646 10.957 10.457 1.00 95.75 94 THR A C 1
ATOM 752 O O . THR A 1 94 ? 3.481 10.978 10.051 1.00 95.75 94 THR A O 1
ATOM 755 N N . TRP A 1 95 ? 4.986 10.555 11.679 1.00 93.62 95 TRP A N 1
ATOM 756 C CA . TRP A 1 95 ? 4.034 10.196 12.727 1.00 93.62 95 TRP A CA 1
ATOM 757 C C . TRP A 1 95 ? 3.829 11.390 13.656 1.00 93.62 95 TRP A C 1
ATOM 759 O O . TRP A 1 95 ? 4.784 12.054 14.058 1.00 93.62 95 TRP A O 1
ATOM 769 N N . LYS A 1 96 ? 2.566 11.699 13.962 1.00 86.38 96 LYS A N 1
ATOM 770 C CA . LYS A 1 96 ? 2.232 12.781 14.895 1.00 86.38 96 LYS A CA 1
ATOM 771 C C . LYS A 1 96 ? 2.569 12.357 16.328 1.00 86.38 96 LYS A C 1
ATOM 773 O O . LYS A 1 96 ? 2.306 11.211 16.694 1.00 86.38 96 LYS A O 1
ATOM 778 N N . ALA A 1 97 ? 3.109 13.295 17.104 1.00 76.06 97 ALA A N 1
ATOM 779 C CA . ALA A 1 97 ? 3.336 13.135 18.536 1.00 76.06 97 ALA A CA 1
ATOM 780 C C . ALA A 1 97 ? 2.012 12.966 19.305 1.00 76.06 97 ALA A C 1
ATOM 782 O O . ALA A 1 97 ? 0.943 13.346 18.811 1.00 76.06 97 ALA A O 1
ATOM 783 N N . GLU A 1 98 ? 2.075 12.354 20.488 1.00 69.56 98 GLU A N 1
ATOM 784 C CA . GLU A 1 98 ? 0.915 12.199 21.371 1.00 69.56 98 GLU A CA 1
ATOM 785 C C . GLU A 1 98 ? 0.537 13.529 22.010 1.00 69.56 98 GLU A C 1
ATOM 787 O O . GLU A 1 98 ? 1.395 14.299 22.427 1.00 69.56 98 GLU A O 1
ATOM 792 N N . LYS A 1 99 ? -0.769 13.797 22.095 1.00 59.50 99 LYS A N 1
ATOM 793 C CA . LYS A 1 99 ? -1.282 14.873 22.940 1.00 59.50 99 LYS A CA 1
ATOM 794 C C . LYS A 1 99 ? -1.266 14.357 24.378 1.00 59.50 99 LYS A C 1
ATOM 796 O O . LYS A 1 99 ? -2.224 13.710 24.785 1.00 59.50 99 LYS A O 1
ATOM 801 N N . GLY A 1 100 ? -0.175 14.572 25.100 1.00 61.59 100 GLY A N 1
ATOM 802 C CA . GLY A 1 100 ? -0.063 14.154 26.500 1.00 61.59 100 GLY A CA 1
ATOM 803 C C . GLY A 1 100 ? 1.362 14.129 27.035 1.00 61.59 100 GLY A C 1
ATOM 804 O O . GLY A 1 100 ? 1.547 14.286 28.235 1.00 61.59 100 GLY A O 1
ATOM 805 N N . ASP A 1 101 ? 2.350 13.998 26.154 1.00 54.34 101 ASP A N 1
ATOM 806 C CA . ASP A 1 101 ? 3.762 14.008 26.520 1.00 54.34 101 ASP A CA 1
ATOM 807 C C . ASP A 1 101 ? 4.347 15.338 26.050 1.00 54.34 101 ASP A C 1
ATOM 809 O O . ASP A 1 101 ? 4.350 15.562 24.842 1.00 54.34 101 ASP A O 1
ATOM 813 N N . ASP A 1 102 ? 4.716 16.205 27.002 1.00 57.62 102 ASP A N 1
ATOM 814 C CA . ASP A 1 102 ? 5.399 17.512 26.909 1.00 57.62 102 ASP A CA 1
ATOM 815 C C . ASP A 1 102 ? 5.171 18.353 25.627 1.00 57.62 102 ASP A C 1
ATOM 817 O O . ASP A 1 102 ? 5.343 17.892 24.501 1.00 57.62 102 ASP A O 1
ATOM 821 N N . ASP A 1 103 ? 4.904 19.657 25.763 1.00 59.78 103 ASP A N 1
ATOM 822 C CA . ASP A 1 103 ? 4.646 20.612 24.650 1.00 59.78 103 ASP A CA 1
ATOM 823 C C . ASP A 1 103 ? 5.782 20.698 23.586 1.00 59.78 103 ASP A C 1
ATOM 825 O O . ASP A 1 103 ? 5.694 21.424 22.598 1.00 59.78 103 ASP A O 1
ATOM 829 N N . ASN A 1 104 ? 6.851 19.911 23.746 1.00 60.72 104 ASN A N 1
ATOM 830 C CA . ASN A 1 104 ? 8.026 19.822 22.890 1.00 60.72 104 ASN A CA 1
ATOM 831 C C . ASN A 1 104 ? 8.193 18.482 22.130 1.00 60.72 104 ASN A C 1
ATOM 833 O O . ASN A 1 104 ? 9.221 18.267 21.480 1.00 60.72 104 ASN A O 1
ATOM 837 N N . SER A 1 105 ? 7.223 17.562 22.180 1.00 67.31 105 SER A N 1
ATOM 838 C CA . SER A 1 105 ? 7.315 16.275 21.470 1.00 67.31 105 SER A CA 1
ATOM 839 C C . SER A 1 105 ? 7.292 16.456 19.945 1.00 67.31 105 SER A C 1
ATOM 841 O O . SER A 1 105 ? 6.249 16.679 19.323 1.00 67.31 105 SER A O 1
ATOM 843 N N . GLN A 1 106 ? 8.463 16.354 19.308 1.00 77.94 106 GLN A N 1
ATOM 844 C CA . GLN A 1 106 ? 8.603 16.540 17.863 1.00 77.94 106 GLN A CA 1
ATOM 845 C C . GLN A 1 106 ? 8.020 15.359 17.067 1.00 77.94 106 GLN A C 1
ATOM 847 O O . GLN A 1 106 ? 8.172 14.200 17.457 1.00 77.94 106 GLN A O 1
ATOM 852 N N . PRO A 1 107 ? 7.377 15.620 15.912 1.00 84.94 107 PRO A N 1
ATOM 853 C CA . PRO A 1 107 ? 6.860 14.562 15.059 1.00 84.94 107 PRO A CA 1
ATOM 854 C C . PRO A 1 107 ? 7.998 13.694 14.521 1.00 84.94 107 PRO A C 1
ATOM 856 O O . PR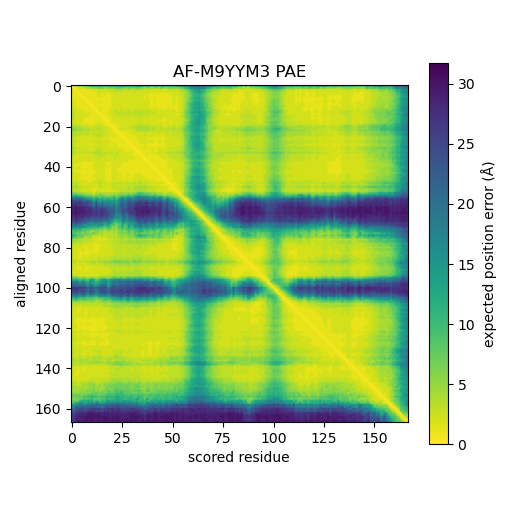O A 1 107 ? 8.973 14.182 13.945 1.00 84.94 107 PRO A O 1
ATOM 859 N N . GLU A 1 108 ? 7.840 12.382 14.644 1.00 91.00 108 GLU A N 1
ATOM 860 C CA . GLU A 1 108 ? 8.839 11.430 14.186 1.00 91.00 108 GLU A CA 1
ATOM 861 C C . GLU A 1 108 ? 8.815 11.349 12.652 1.00 91.00 108 GLU A C 1
ATOM 863 O O . GLU A 1 108 ? 7.819 10.932 12.054 1.00 91.00 108 GLU A O 1
ATOM 868 N N . LYS A 1 109 ? 9.912 11.744 11.991 1.00 94.94 109 LYS A N 1
ATOM 869 C CA . LYS A 1 109 ? 10.086 11.632 10.534 1.00 94.94 109 LYS A CA 1
ATOM 870 C C . LYS A 1 109 ? 11.097 10.531 10.212 1.00 94.94 109 LYS A C 1
ATOM 872 O O . LYS A 1 109 ? 12.258 10.625 10.597 1.00 94.94 109 LYS A O 1
ATOM 877 N N . ARG A 1 110 ? 10.688 9.521 9.438 1.00 95.88 110 ARG A N 1
ATOM 878 C CA . ARG A 1 110 ? 11.564 8.419 8.995 1.00 95.88 110 ARG A CA 1
ATOM 879 C C . ARG A 1 110 ? 11.431 8.151 7.498 1.00 95.88 110 ARG A C 1
ATOM 881 O O . ARG A 1 110 ? 10.356 8.301 6.913 1.00 95.88 110 ARG A O 1
ATOM 888 N N . GLN A 1 111 ? 12.536 7.759 6.863 1.00 97.38 111 GLN A N 1
ATOM 889 C CA . GLN A 1 111 ? 12.524 7.324 5.465 1.00 97.38 111 GLN A CA 1
ATOM 890 C C . GLN A 1 111 ? 11.875 5.936 5.377 1.00 97.38 111 GLN A C 1
ATOM 892 O O . GLN A 1 111 ? 12.250 5.031 6.117 1.00 97.38 111 GLN A O 1
ATOM 897 N N . LEU A 1 112 ? 10.939 5.751 4.444 1.00 97.50 112 LEU A N 1
ATOM 898 C CA . LEU A 1 112 ? 10.323 4.453 4.169 1.00 97.50 112 LEU A CA 1
ATOM 899 C C . LEU A 1 112 ? 11.166 3.722 3.125 1.00 97.50 112 LEU A C 1
ATOM 901 O O . LEU A 1 112 ? 11.238 4.137 1.962 1.00 97.50 112 LEU A O 1
ATOM 905 N N . THR A 1 113 ? 11.846 2.657 3.541 1.00 97.62 113 THR A N 1
ATOM 906 C CA . THR A 1 113 ? 12.745 1.908 2.655 1.00 97.62 113 THR A CA 1
ATOM 907 C C . THR A 1 113 ? 11.962 0.986 1.712 1.00 97.62 113 THR A C 1
ATOM 909 O O . THR A 1 113 ? 10.877 0.516 2.066 1.00 97.62 113 THR A O 1
ATOM 912 N N . PRO A 1 114 ? 12.499 0.661 0.520 1.00 97.19 114 PRO A N 1
ATOM 913 C CA . PRO A 1 114 ? 11.857 -0.293 -0.385 1.00 97.19 114 PRO A CA 1
ATOM 914 C C . PRO A 1 114 ? 11.599 -1.663 0.257 1.00 97.19 114 PRO A C 1
ATOM 916 O O . PRO A 1 114 ? 10.561 -2.262 -0.002 1.00 97.19 114 PRO A O 1
ATOM 919 N N . ALA A 1 115 ? 12.499 -2.128 1.131 1.00 97.50 115 ALA A N 1
ATOM 920 C CA . ALA A 1 115 ? 12.350 -3.393 1.850 1.00 97.50 115 ALA A CA 1
ATOM 921 C C . ALA A 1 115 ? 11.152 -3.376 2.815 1.00 97.50 115 ALA A C 1
ATOM 923 O O . ALA A 1 115 ? 10.361 -4.316 2.825 1.00 97.50 115 ALA A O 1
ATOM 924 N N . GLN A 1 116 ? 10.967 -2.286 3.569 1.00 97.31 116 GLN A N 1
ATOM 925 C CA . GLN A 1 116 ? 9.798 -2.115 4.441 1.00 97.31 116 GLN A CA 1
ATOM 926 C C . GLN A 1 116 ? 8.501 -2.084 3.630 1.00 97.31 116 GLN A C 1
ATOM 928 O O . GLN A 1 116 ? 7.552 -2.792 3.954 1.00 97.31 116 GLN A O 1
ATOM 933 N N . VAL A 1 117 ? 8.472 -1.305 2.544 1.00 97.75 117 VAL A N 1
ATOM 934 C CA . VAL A 1 117 ? 7.301 -1.205 1.659 1.00 97.75 117 VAL A CA 1
ATOM 935 C C . VAL A 1 117 ? 6.950 -2.563 1.053 1.00 97.75 117 VAL A C 1
ATOM 937 O O . VAL A 1 117 ? 5.781 -2.943 1.049 1.00 97.75 117 VAL A O 1
ATOM 940 N N . LEU A 1 118 ? 7.952 -3.311 0.584 1.00 98.19 118 LEU A N 1
ATOM 941 C CA . LEU A 1 118 ? 7.768 -4.664 0.072 1.00 98.19 118 LEU A CA 1
ATOM 942 C C . LEU A 1 118 ? 7.184 -5.592 1.142 1.00 98.19 118 LEU A C 1
ATOM 944 O O . LEU A 1 118 ? 6.261 -6.345 0.841 1.00 98.19 118 LEU A O 1
ATOM 948 N N . ASN A 1 119 ? 7.692 -5.529 2.376 1.00 98.00 119 ASN A N 1
ATOM 949 C CA . ASN A 1 119 ? 7.176 -6.346 3.469 1.00 98.00 119 ASN A CA 1
ATOM 950 C C . ASN A 1 119 ? 5.697 -6.044 3.731 1.00 98.00 119 ASN A C 1
ATOM 952 O O . ASN A 1 119 ? 4.889 -6.964 3.747 1.00 98.00 119 ASN A O 1
ATOM 956 N N . ILE A 1 120 ? 5.317 -4.768 3.833 1.00 98.06 120 ILE A N 1
ATOM 957 C CA . ILE A 1 120 ? 3.911 -4.375 4.014 1.00 98.06 120 ILE A CA 1
ATOM 958 C C . ILE A 1 120 ? 3.040 -4.850 2.853 1.00 98.06 120 ILE A C 1
ATOM 960 O O . ILE A 1 120 ? 1.970 -5.402 3.083 1.00 98.06 120 ILE A O 1
ATOM 964 N N . PHE A 1 121 ? 3.496 -4.697 1.610 1.00 98.06 121 PHE A N 1
ATOM 965 C CA . PHE A 1 121 ? 2.722 -5.119 0.442 1.00 98.06 121 PHE A CA 1
ATOM 966 C C . PHE A 1 121 ? 2.477 -6.628 0.392 1.00 98.06 121 PHE A C 1
ATOM 968 O O . PHE A 1 121 ? 1.396 -7.038 -0.018 1.00 98.06 121 PHE A O 1
ATOM 975 N N . LYS A 1 122 ? 3.419 -7.442 0.882 1.00 97.19 122 LYS A N 1
ATOM 976 C CA . LYS A 1 122 ? 3.232 -8.895 1.024 1.00 97.19 122 LYS A CA 1
ATOM 977 C C . LYS A 1 122 ? 2.186 -9.284 2.075 1.00 97.19 122 LYS A C 1
ATOM 979 O O . LYS A 1 122 ? 1.626 -10.367 1.969 1.00 97.19 122 LYS A O 1
ATOM 984 N N . HIS A 1 123 ? 1.932 -8.432 3.070 1.00 96.62 123 HIS A N 1
ATOM 985 C CA . HIS A 1 123 ? 0.919 -8.681 4.103 1.00 96.62 123 HIS A CA 1
ATOM 986 C C . HIS A 1 123 ? -0.503 -8.313 3.648 1.00 96.62 123 HIS A C 1
ATOM 988 O O . HIS A 1 123 ? -1.465 -8.680 4.316 1.00 96.62 123 HIS A O 1
ATOM 994 N N . ILE A 1 124 ? -0.661 -7.606 2.521 1.00 97.50 124 ILE A N 1
ATOM 995 C CA . ILE A 1 124 ? -1.985 -7.254 1.998 1.00 97.50 124 ILE A CA 1
ATOM 996 C C . ILE A 1 124 ? -2.671 -8.531 1.496 1.00 97.50 124 ILE A C 1
ATOM 998 O O . ILE A 1 124 ? -2.148 -9.238 0.630 1.00 97.50 124 ILE A O 1
ATOM 1002 N N . SER A 1 125 ? -3.863 -8.816 2.019 1.00 96.44 125 SER A N 1
ATOM 1003 C CA . SER A 1 125 ? -4.632 -9.997 1.629 1.00 96.44 125 SER A CA 1
ATOM 1004 C C . SER A 1 125 ? -5.132 -9.897 0.181 1.00 96.44 125 SER A C 1
ATOM 1006 O O . SER A 1 125 ? -5.329 -8.813 -0.371 1.00 96.44 125 SER A O 1
ATOM 1008 N N . ASN A 1 126 ? -5.390 -11.045 -0.454 1.00 97.31 126 ASN A N 1
ATOM 1009 C CA . ASN A 1 126 ? -5.980 -11.076 -1.799 1.00 97.31 126 ASN A CA 1
ATOM 1010 C C . ASN A 1 126 ? -7.336 -10.364 -1.853 1.00 97.31 126 ASN A C 1
ATOM 1012 O O . ASN A 1 126 ? -7.663 -9.730 -2.857 1.00 97.31 126 ASN A O 1
ATOM 1016 N N . GLU A 1 127 ? -8.105 -10.477 -0.772 1.00 95.50 127 GLU A N 1
ATOM 1017 C CA . GLU A 1 127 ? -9.393 -9.818 -0.624 1.00 95.50 127 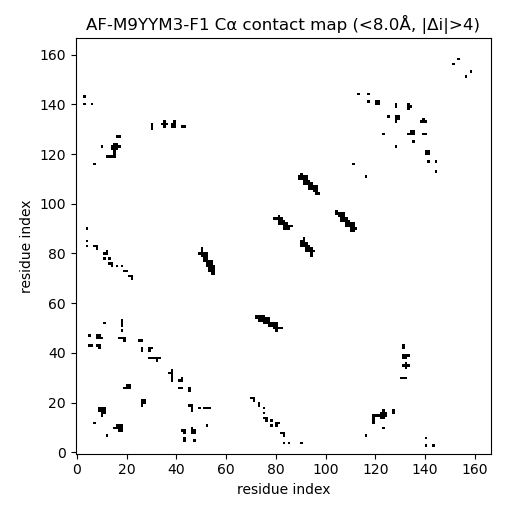GLU A CA 1
ATOM 1018 C C . GLU A 1 127 ? -9.228 -8.294 -0.596 1.00 95.50 127 GLU A C 1
ATOM 1020 O O . GLU A 1 127 ? -9.882 -7.597 -1.371 1.00 95.50 127 GLU A O 1
ATOM 1025 N N . ASP A 1 128 ? -8.281 -7.775 0.187 1.00 96.31 128 ASP A N 1
ATOM 1026 C CA . ASP A 1 128 ? -7.990 -6.342 0.257 1.00 96.31 128 ASP A CA 1
ATOM 1027 C C . ASP A 1 128 ? -7.487 -5.794 -1.086 1.00 96.31 128 ASP A C 1
ATOM 1029 O O . ASP A 1 128 ? -7.927 -4.730 -1.534 1.00 96.31 128 ASP A O 1
ATOM 1033 N N . ILE A 1 129 ? -6.629 -6.540 -1.794 1.00 97.31 129 ILE A N 1
ATOM 1034 C CA . ILE A 1 129 ? -6.180 -6.185 -3.152 1.00 97.31 129 ILE A CA 1
ATOM 1035 C C . ILE A 1 129 ? -7.394 -5.972 -4.071 1.00 97.31 129 ILE A C 1
ATOM 1037 O O . ILE A 1 129 ? -7.472 -4.965 -4.783 1.00 97.31 129 ILE A O 1
ATOM 1041 N N . GLN A 1 130 ? -8.369 -6.882 -4.037 1.00 95.56 130 GLN A N 1
ATOM 1042 C CA . GLN A 1 130 ? -9.574 -6.780 -4.860 1.00 95.56 130 GLN A CA 1
ATOM 1043 C C . GLN A 1 130 ? -10.504 -5.650 -4.393 1.00 95.56 130 GLN A C 1
ATOM 1045 O O . GLN A 1 130 ? -10.945 -4.853 -5.236 1.00 95.56 130 GLN A O 1
ATOM 1050 N N . ARG A 1 131 ? -10.748 -5.529 -3.078 1.00 94.25 131 ARG A N 1
ATOM 1051 C CA . ARG A 1 131 ? -11.585 -4.487 -2.449 1.00 94.25 131 ARG A CA 1
ATOM 1052 C C . ARG A 1 131 ? -11.125 -3.086 -2.838 1.00 94.25 131 ARG A C 1
ATOM 1054 O O . ARG A 1 131 ? -11.943 -2.259 -3.241 1.00 94.25 131 ARG A O 1
ATOM 1061 N N . MET A 1 132 ? -9.815 -2.828 -2.826 1.00 95.12 132 MET A N 1
ATOM 1062 C CA . MET A 1 132 ? -9.273 -1.527 -3.231 1.00 95.12 132 MET A CA 1
ATOM 1063 C C . MET A 1 132 ? -9.225 -1.314 -4.753 1.00 95.12 132 MET A C 1
ATOM 1065 O O . MET A 1 132 ? -8.873 -0.227 -5.191 1.00 95.12 132 MET A O 1
ATOM 1069 N N . GLY A 1 133 ? -9.561 -2.300 -5.591 1.00 95.00 133 GLY A N 1
ATOM 1070 C CA . GLY A 1 133 ? -9.560 -2.136 -7.055 1.00 95.00 133 GLY A CA 1
ATOM 1071 C C . GLY A 1 133 ? -8.229 -2.434 -7.745 1.00 95.00 133 GLY A C 1
ATOM 1072 O O . GLY A 1 133 ? -7.937 -1.855 -8.793 1.00 95.00 133 GLY A O 1
ATOM 1073 N N . LEU A 1 134 ? -7.418 -3.323 -7.171 1.00 95.81 134 LEU A N 1
ATOM 1074 C CA . LEU A 1 134 ? -6.252 -3.925 -7.822 1.00 95.81 134 LEU A CA 1
ATOM 1075 C C . LEU A 1 134 ? -6.550 -5.376 -8.233 1.00 95.81 134 LEU A C 1
ATOM 1077 O O . LEU A 1 134 ? -7.575 -5.949 -7.865 1.00 95.81 134 LEU A O 1
ATOM 1081 N N . SER A 1 135 ? -5.659 -5.966 -9.032 1.00 93.94 135 SER A N 1
ATOM 1082 C CA . SER A 1 135 ? -5.778 -7.356 -9.481 1.00 93.94 135 SER A CA 1
ATOM 1083 C C . SER A 1 135 ? -4.797 -8.241 -8.723 1.00 93.94 135 SER A C 1
ATOM 1085 O O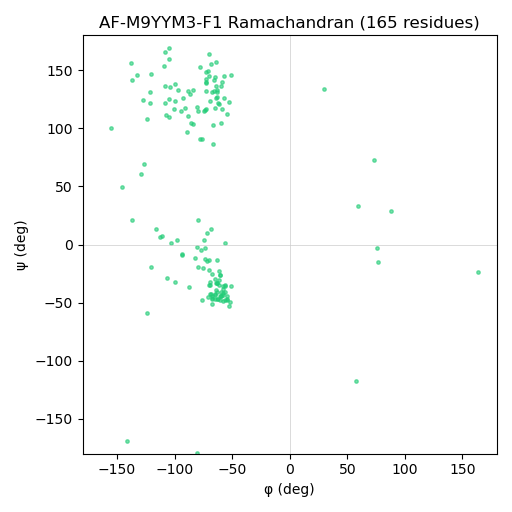 . SER A 1 135 ? -3.594 -7.989 -8.750 1.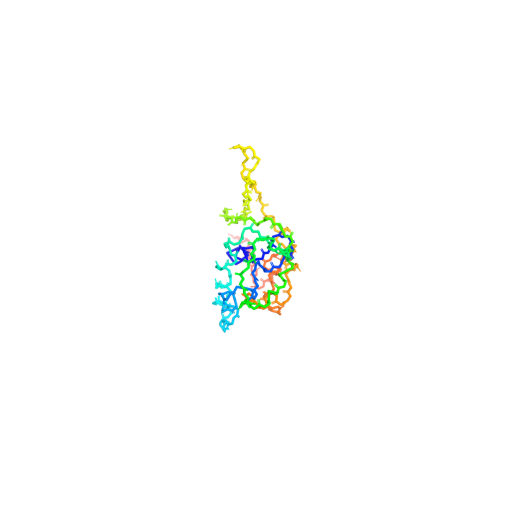00 93.94 135 SER A O 1
ATOM 1087 N N . LYS A 1 136 ? -5.306 -9.303 -8.091 1.00 93.50 136 LYS A N 1
ATOM 1088 C CA . LYS A 1 136 ? -4.485 -10.305 -7.395 1.00 93.50 136 LYS A CA 1
ATOM 1089 C C . LYS A 1 136 ? -3.663 -11.188 -8.343 1.00 93.50 136 LYS A C 1
ATOM 1091 O O . LYS A 1 136 ? -2.665 -11.746 -7.905 1.00 93.50 136 LYS A O 1
ATOM 1096 N N . ASP A 1 137 ? -4.075 -11.291 -9.608 1.00 92.62 137 ASP A N 1
ATOM 1097 C CA . ASP A 1 137 ? -3.471 -12.192 -10.598 1.00 92.62 137 ASP A CA 1
ATOM 1098 C C . ASP A 1 137 ? -2.490 -11.452 -11.521 1.00 92.62 137 ASP A C 1
ATOM 1100 O O . ASP A 1 137 ? -1.485 -12.015 -11.941 1.00 92.62 137 ASP A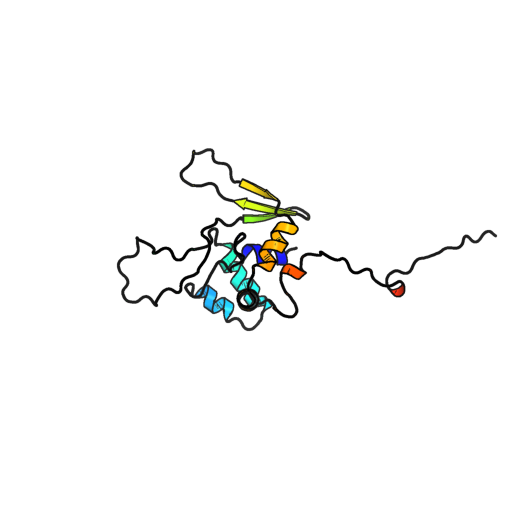 O 1
ATOM 1104 N N . TYR A 1 138 ? -2.749 -10.168 -11.803 1.00 91.31 138 TYR A N 1
ATOM 1105 C CA . TYR A 1 138 ? -1.981 -9.398 -12.792 1.00 91.31 138 TYR A CA 1
ATOM 1106 C C . TYR A 1 138 ? -1.278 -8.158 -12.229 1.00 91.31 138 TYR A C 1
ATOM 1108 O O . TYR A 1 138 ? -0.380 -7.621 -12.871 1.00 91.31 138 TYR A O 1
ATOM 1116 N N . ALA A 1 139 ? -1.692 -7.653 -11.063 1.00 92.00 139 ALA A N 1
ATOM 1117 C CA . ALA A 1 139 ? -1.236 -6.356 -10.559 1.00 92.00 139 ALA A CA 1
ATOM 1118 C C . ALA A 1 139 ? -1.100 -6.336 -9.031 1.00 92.00 139 ALA A C 1
ATOM 1120 O O . ALA A 1 139 ? -1.615 -5.429 -8.363 1.00 92.00 139 ALA A O 1
ATOM 1121 N N . ARG A 1 140 ? -0.410 -7.341 -8.479 1.00 95.94 140 ARG A N 1
ATOM 1122 C CA . ARG A 1 140 ? -0.150 -7.423 -7.041 1.00 95.94 140 ARG A CA 1
ATOM 1123 C C . ARG A 1 140 ? 0.738 -6.259 -6.571 1.00 95.94 140 ARG A C 1
ATOM 1125 O O . ARG A 1 140 ? 1.711 -5.932 -7.257 1.00 95.94 140 ARG A O 1
ATOM 1132 N N . PRO A 1 141 ? 0.439 -5.610 -5.430 1.00 97.06 141 PRO A N 1
ATOM 1133 C CA . PRO A 1 141 ? 1.192 -4.445 -4.970 1.00 97.06 141 PRO A CA 1
ATOM 1134 C C . PRO A 1 141 ? 2.696 -4.677 -4.816 1.00 97.06 141 PRO A C 1
ATOM 1136 O O . PRO A 1 141 ? 3.491 -3.820 -5.201 1.00 97.06 141 PRO A O 1
ATOM 1139 N N . GLU A 1 142 ? 3.095 -5.833 -4.295 1.00 96.94 142 GLU A N 1
ATOM 1140 C CA . GLU A 1 142 ? 4.489 -6.211 -4.068 1.00 96.94 142 GLU A CA 1
ATOM 1141 C C . GLU A 1 142 ? 5.313 -6.255 -5.361 1.00 96.94 142 GLU A C 1
ATOM 1143 O O . GLU A 1 142 ? 6.509 -5.978 -5.320 1.00 96.94 142 GLU A O 1
ATOM 1148 N N . TRP A 1 143 ? 4.684 -6.494 -6.518 1.00 95.81 143 TRP A N 1
ATOM 1149 C CA . TRP A 1 143 ? 5.357 -6.494 -7.823 1.00 95.81 143 TRP A CA 1
ATOM 1150 C C . TRP A 1 143 ? 5.723 -5.090 -8.310 1.00 95.81 143 TRP A C 1
ATOM 1152 O O . TRP A 1 143 ? 6.517 -4.940 -9.235 1.00 95.81 143 TRP A O 1
ATOM 1162 N N . MET A 1 144 ? 5.192 -4.035 -7.680 1.00 95.94 144 MET A N 1
ATOM 1163 C CA . MET A 1 144 ? 5.634 -2.666 -7.957 1.00 95.94 144 MET A CA 1
ATOM 1164 C C . MET A 1 144 ? 7.051 -2.383 -7.430 1.00 95.94 144 MET A C 1
ATOM 1166 O O . MET A 1 144 ? 7.620 -1.342 -7.771 1.00 95.94 144 MET A O 1
ATOM 1170 N N . ILE A 1 145 ? 7.603 -3.257 -6.580 1.00 96.56 145 ILE A N 1
ATOM 1171 C CA . ILE A 1 145 ? 8.962 -3.154 -6.049 1.00 96.56 145 ILE A CA 1
ATOM 1172 C C . ILE A 1 145 ? 9.866 -4.112 -6.827 1.00 96.56 145 ILE A C 1
ATOM 1174 O O . ILE A 1 145 ? 9.689 -5.326 -6.780 1.00 96.56 145 ILE A O 1
ATOM 1178 N N . ILE A 1 146 ? 10.850 -3.560 -7.539 1.00 95.06 146 ILE A N 1
ATOM 1179 C CA . ILE A 1 146 ? 11.792 -4.347 -8.342 1.00 95.06 146 ILE A CA 1
ATOM 1180 C C . ILE A 1 146 ? 12.781 -5.047 -7.404 1.00 95.06 146 ILE A C 1
ATOM 1182 O O . ILE A 1 146 ? 13.573 -4.387 -6.734 1.00 95.06 146 ILE A O 1
ATOM 1186 N N . THR A 1 147 ? 12.738 -6.377 -7.375 1.00 95.62 147 THR A N 1
ATOM 1187 C CA . THR A 1 147 ? 13.711 -7.241 -6.681 1.00 95.62 147 THR A CA 1
ATOM 1188 C C . THR A 1 147 ? 14.641 -7.959 -7.654 1.00 95.62 147 THR A C 1
ATOM 1190 O O . THR A 1 147 ? 15.789 -8.233 -7.322 1.00 95.62 147 THR A O 1
ATOM 1193 N N . VAL A 1 148 ? 14.153 -8.228 -8.866 1.00 95.00 148 VAL A N 1
ATOM 1194 C CA . VAL A 1 148 ? 14.902 -8.818 -9.975 1.00 95.00 148 VAL A CA 1
ATOM 1195 C C . VAL A 1 148 ? 14.719 -7.909 -11.181 1.00 95.00 148 VAL A C 1
ATOM 1197 O O . VAL A 1 148 ? 13.590 -7.610 -11.569 1.00 95.00 148 VAL A O 1
ATOM 1200 N N . LEU A 1 149 ? 15.825 -7.442 -11.756 1.00 94.31 149 LEU A N 1
ATOM 1201 C CA . LEU A 1 149 ? 15.801 -6.596 -12.943 1.00 94.31 149 LEU A CA 1
ATOM 1202 C C . LEU A 1 149 ? 15.966 -7.481 -14.189 1.00 94.31 149 LEU A C 1
ATOM 1204 O O . LEU A 1 149 ? 17.024 -8.094 -14.339 1.00 94.31 149 LEU A O 1
ATOM 1208 N N . PRO A 1 150 ? 14.960 -7.576 -15.078 1.00 92.19 150 PRO A N 1
ATOM 1209 C CA . PRO A 1 150 ? 15.100 -8.349 -16.303 1.00 92.19 150 PRO A CA 1
ATOM 1210 C C . PRO A 1 150 ? 16.145 -7.700 -17.212 1.00 92.19 150 PRO A C 1
ATOM 1212 O O . PRO A 1 150 ? 16.111 -6.492 -17.456 1.00 92.19 150 PRO A O 1
ATOM 1215 N N . VAL A 1 151 ? 17.066 -8.511 -17.724 1.00 94.19 151 VAL A N 1
ATOM 1216 C CA . VAL A 1 151 ? 18.059 -8.067 -18.703 1.00 94.19 151 VAL A CA 1
ATOM 1217 C C . VAL A 1 151 ? 17.480 -8.297 -20.101 1.00 94.19 151 VAL A C 1
ATOM 1219 O O . VAL A 1 151 ? 17.193 -9.445 -20.446 1.00 94.19 151 VAL A O 1
ATOM 1222 N N . PRO A 1 152 ? 17.264 -7.241 -20.906 1.00 92.44 152 PRO A N 1
ATOM 1223 C CA . PRO A 1 152 ? 16.715 -7.399 -22.244 1.00 92.44 152 PRO A CA 1
ATOM 1224 C C . PRO A 1 152 ? 17.748 -8.042 -23.193 1.00 92.44 152 PRO A C 1
ATOM 1226 O O . PRO A 1 152 ? 18.952 -7.828 -23.022 1.00 92.44 152 PRO A O 1
ATOM 1229 N N . PRO A 1 153 ? 17.306 -8.820 -24.199 1.00 93.12 153 PRO A N 1
ATOM 1230 C CA . PRO A 1 153 ? 18.207 -9.493 -25.131 1.00 93.12 153 PRO A CA 1
ATOM 1231 C C . PRO A 1 153 ? 18.915 -8.495 -26.074 1.00 93.12 153 PRO A C 1
ATOM 1233 O O . PRO A 1 153 ? 18.443 -7.365 -26.236 1.00 93.12 153 PRO A O 1
ATOM 1236 N N . PRO A 1 154 ? 20.004 -8.904 -26.759 1.00 87.75 154 PRO A N 1
ATOM 1237 C CA . PRO A 1 154 ? 20.799 -8.034 -27.635 1.00 87.75 154 PRO A CA 1
ATOM 1238 C C . PRO A 1 154 ? 20.028 -7.223 -28.693 1.00 87.75 154 PRO A C 1
ATOM 1240 O O . PRO A 1 154 ? 20.394 -6.070 -28.897 1.00 87.75 154 PRO A O 1
ATOM 1243 N N . PRO A 1 155 ? 18.933 -7.710 -29.319 1.00 90.69 155 PRO A N 1
ATOM 1244 C CA . PRO A 1 155 ? 18.157 -6.893 -30.262 1.00 90.69 155 PRO A CA 1
ATOM 1245 C C . PRO A 1 155 ? 17.554 -5.623 -29.642 1.00 90.69 155 PRO A C 1
ATOM 1247 O O . PRO A 1 155 ? 17.327 -4.637 -30.333 1.00 90.69 155 PRO A O 1
ATOM 1250 N N . VAL A 1 156 ? 17.307 -5.639 -28.330 1.00 92.06 156 VAL A N 1
ATOM 1251 C CA . VAL A 1 156 ? 16.796 -4.499 -27.549 1.00 92.06 156 VAL A CA 1
ATOM 1252 C C . VAL A 1 156 ? 17.953 -3.692 -26.933 1.00 92.06 156 VAL A C 1
ATOM 1254 O O . VAL A 1 156 ? 17.751 -2.599 -26.407 1.00 92.06 156 VAL A O 1
ATOM 1257 N N . ARG A 1 157 ? 19.184 -4.212 -27.021 1.00 91.31 157 ARG A N 1
ATOM 1258 C CA . ARG A 1 157 ? 20.427 -3.574 -26.578 1.00 91.31 157 ARG A CA 1
ATOM 1259 C C . ARG A 1 157 ? 21.483 -3.604 -27.698 1.00 91.31 157 ARG A C 1
ATOM 1261 O O . ARG A 1 157 ? 22.534 -4.219 -27.505 1.00 91.31 157 ARG A O 1
ATOM 1268 N N . PRO A 1 158 ? 21.224 -2.983 -28.865 1.00 81.12 158 PRO A N 1
ATOM 1269 C CA . PRO A 1 158 ? 22.186 -2.987 -29.957 1.00 81.12 158 PRO A CA 1
ATOM 1270 C C . PRO A 1 158 ? 23.466 -2.271 -29.513 1.00 81.12 158 PRO A C 1
ATOM 1272 O O . PRO A 1 158 ? 23.433 -1.114 -29.092 1.00 81.12 158 PRO A O 1
ATOM 1275 N N . SER A 1 159 ? 24.598 -2.968 -29.573 1.00 82.75 159 SER A N 1
ATOM 1276 C CA . SER A 1 159 ? 25.917 -2.369 -29.390 1.00 82.75 159 SER A CA 1
ATOM 1277 C C . SER A 1 159 ? 26.416 -1.846 -30.730 1.00 82.75 159 SER A C 1
ATOM 1279 O O . SER A 1 159 ? 26.435 -2.591 -31.708 1.00 82.75 159 SER A O 1
ATOM 1281 N N . ILE A 1 160 ? 26.856 -0.591 -30.771 1.00 75.88 160 ILE A N 1
ATOM 1282 C CA . ILE A 1 160 ? 27.622 -0.080 -31.906 1.00 75.88 160 ILE A CA 1
ATOM 1283 C C . ILE A 1 160 ? 29.103 -0.415 -31.694 1.00 75.88 160 ILE A C 1
ATOM 1285 O O . ILE A 1 160 ? 29.778 0.200 -30.874 1.00 75.88 160 ILE A O 1
ATOM 1289 N N . SER A 1 161 ? 29.619 -1.411 -32.407 1.00 64.38 161 SER A N 1
ATOM 1290 C CA . SER A 1 161 ? 31.060 -1.569 -32.608 1.00 64.38 161 SER A CA 1
ATOM 1291 C C . SER A 1 161 ? 31.435 -0.777 -33.857 1.00 64.38 161 SER A C 1
ATOM 1293 O O . SER A 1 161 ? 31.234 -1.235 -34.978 1.00 64.38 161 SER A O 1
ATOM 1295 N N . VAL A 1 162 ? 31.915 0.453 -33.664 1.00 60.25 162 VAL A N 1
ATOM 1296 C CA . VAL A 1 162 ? 32.697 1.138 -34.698 1.00 60.25 162 VAL A CA 1
ATOM 1297 C C . VAL A 1 162 ? 34.083 0.509 -34.681 1.00 60.25 162 VAL A C 1
ATOM 1299 O O . VAL A 1 162 ? 34.949 0.922 -33.912 1.00 60.25 162 VAL A O 1
ATOM 1302 N N . ASP A 1 163 ? 34.274 -0.535 -35.485 1.00 65.44 163 ASP A N 1
ATOM 1303 C CA . ASP A 1 163 ? 35.621 -0.960 -35.844 1.00 65.44 163 ASP A CA 1
ATOM 1304 C C . ASP A 1 163 ? 36.288 0.237 -36.521 1.00 65.44 163 ASP A C 1
ATOM 1306 O O . ASP A 1 163 ? 35.793 0.759 -37.523 1.00 65.44 163 ASP A O 1
ATOM 1310 N N . GLY A 1 164 ? 37.347 0.746 -35.891 1.00 63.06 164 GLY A N 1
ATOM 1311 C CA . GLY A 1 164 ? 38.081 1.900 -36.375 1.00 63.06 164 GLY A CA 1
ATOM 1312 C C . GLY A 1 164 ? 38.523 1.650 -37.809 1.00 63.06 164 GLY A C 1
ATOM 1313 O O . GLY A 1 164 ? 39.382 0.808 -38.061 1.00 63.06 164 GLY A O 1
ATOM 1314 N N . THR A 1 165 ? 37.949 2.398 -38.747 1.00 52.34 165 THR A N 1
ATOM 1315 C CA . THR A 1 165 ? 38.512 2.560 -40.083 1.00 52.34 165 THR A CA 1
ATOM 1316 C C . THR A 1 165 ? 39.824 3.318 -39.930 1.00 52.34 165 THR A C 1
ATOM 1318 O O . THR A 1 165 ? 39.861 4.545 -39.978 1.00 52.34 165 THR A O 1
ATOM 1321 N N . GLY A 1 166 ? 40.889 2.560 -39.671 1.00 55.06 166 GLY A N 1
ATOM 1322 C CA . GLY A 1 166 ? 42.219 2.897 -40.138 1.00 55.06 166 GLY A CA 1
ATOM 1323 C C . GLY A 1 166 ? 42.205 2.836 -41.661 1.00 55.06 166 GLY A C 1
ATOM 1324 O O . GLY A 1 166 ? 41.931 1.786 -42.243 1.00 55.06 166 GLY A O 1
ATOM 1325 N N . GLY A 1 167 ? 42.454 3.989 -42.266 1.00 41.34 167 GLY A N 1
ATOM 1326 C CA . GLY A 1 167 ? 42.665 4.224 -43.686 1.00 41.34 167 GLY A CA 1
ATOM 1327 C C . GLY A 1 167 ? 43.275 5.601 -43.839 1.00 41.34 167 GLY A C 1
ATOM 1328 O O . GLY A 1 167 ? 42.606 6.559 -43.397 1.00 41.34 167 GLY A O 1
#

InterPro domains:
  IPR007080 RNA polymerase Rpb1, domain 1 [PF04997] (1-165)
  IPR045867 DNA-directed RNA polymerase, subunit beta-prime [PTHR19376] (2-164)